Protein AF-A0A936CZ00-F1 (afdb_monomer_lite)

Secondary structure (DSSP, 8-state):
--EEEE---TTS-SEEE-SHHHHHH-S--S-HHHHHHHHHHHHHHHTS-GGGGT-TTSSS--HHHHHHHHHHHHHHHHHH-TTSEEEEE-HHHHHHHTTSTTT--HHHHEEE--HHHHHHS-TT------------------

pLDDT: mean 82.08, std 18.37, range [34.72, 97.31]

Foldseek 3Di:
DWEKEQDQDPPDQRIDGDDPVSVVVVDQPDDPVLSVLSNVLSVLVNPQDPCCLVDPVCPSHVLVVSLLSSVLSLLVSCLRVVPYWYKYFRSVL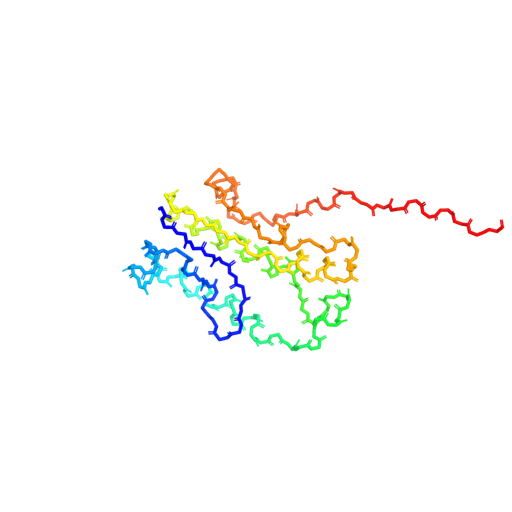QSVQVVPVVRDDSVVRIDTDHPVNSVVDDVPDRPPPPPDDDPDPDDDDD

Sequence (142 aa):
MPTVRIIADYAANGFLLADADARAIGHLPIDDDLLTRLAAWNDRYEACDPQAFEDISGSCFDFVRFAADGLALAQAIKRALPRWTVRFWDDALDWFLARDPRTYDPTRAEYEVTLKDALAARPGAAQRLSIAYYVGSSRHYS

Radius of gyration: 16.82 Å; chains: 1; bounding box: 42×36×51 Å

Structure (mmCIF, N/CA/C/O backbone):
data_AF-A0A936CZ00-F1
#
_entry.id   AF-A0A936CZ00-F1
#
loop_
_atom_site.group_PDB
_atom_site.id
_atom_site.type_symbol
_atom_site.label_atom_id
_atom_site.label_alt_id
_atom_site.label_comp_id
_atom_site.label_asym_id
_atom_site.label_entity_id
_atom_site.label_seq_id
_atom_site.pdbx_PDB_ins_code
_atom_site.Cartn_x
_atom_site.Cartn_y
_atom_site.Cartn_z
_atom_site.occupancy
_atom_site.B_iso_or_equiv
_atom_site.auth_seq_id
_atom_site.auth_comp_id
_atom_site.auth_asym_id
_atom_site.auth_atom_id
_atom_site.pdbx_PDB_model_num
ATOM 1 N N . MET A 1 1 ? -5.192 7.378 16.430 1.00 84.81 1 MET A N 1
ATOM 2 C CA . MET A 1 1 ? -6.057 7.121 15.255 1.00 84.81 1 MET A CA 1
ATOM 3 C C . MET A 1 1 ? -5.340 6.070 14.446 1.00 84.81 1 MET A C 1
ATOM 5 O O . MET A 1 1 ? -4.202 6.358 14.106 1.00 84.81 1 MET A O 1
ATOM 9 N N . PRO A 1 2 ? -5.950 4.904 14.185 1.00 94.88 2 PRO A N 1
ATOM 10 C CA . PRO A 1 2 ? -5.245 3.782 13.582 1.00 94.88 2 PRO A CA 1
ATOM 11 C C . PRO A 1 2 ? -4.765 4.095 12.161 1.00 94.88 2 PRO A C 1
ATOM 13 O O . PRO A 1 2 ? -5.492 4.700 11.365 1.00 94.88 2 PRO A O 1
ATOM 16 N N . THR A 1 3 ? -3.556 3.641 11.855 1.00 96.31 3 THR A N 1
ATOM 17 C CA . THR A 1 3 ? -2.850 3.886 10.599 1.00 96.31 3 THR A CA 1
ATOM 18 C C . THR A 1 3 ? -2.421 2.573 9.968 1.00 96.31 3 THR A C 1
ATOM 20 O O . THR A 1 3 ? -1.746 1.750 10.595 1.00 96.31 3 THR A O 1
ATOM 23 N N . VAL A 1 4 ? -2.753 2.422 8.690 1.00 96.69 4 VAL A N 1
ATOM 24 C CA . VAL A 1 4 ? -2.264 1.348 7.827 1.00 96.69 4 VAL A CA 1
ATOM 25 C C . VAL A 1 4 ? -1.460 1.946 6.675 1.00 96.69 4 VAL A C 1
ATOM 27 O O . VAL A 1 4 ? -1.825 2.981 6.111 1.00 96.69 4 VAL A O 1
ATOM 30 N N . ARG A 1 5 ? -0.351 1.292 6.338 1.00 96.06 5 ARG A N 1
ATOM 31 C CA . ARG A 1 5 ? 0.446 1.561 5.140 1.00 96.06 5 ARG A CA 1
ATOM 32 C C . ARG A 1 5 ? 0.176 0.455 4.136 1.00 96.06 5 ARG A C 1
ATOM 34 O O . ARG A 1 5 ? 0.246 -0.709 4.507 1.00 96.06 5 ARG A O 1
ATOM 41 N N . ILE A 1 6 ? -0.134 0.824 2.906 1.00 96.62 6 ILE A N 1
ATOM 42 C CA . ILE A 1 6 ? -0.288 -0.069 1.764 1.00 96.62 6 ILE A CA 1
ATOM 43 C C . ILE A 1 6 ? 1.011 0.026 0.976 1.00 96.62 6 ILE A C 1
ATOM 45 O O . ILE A 1 6 ? 1.347 1.104 0.484 1.00 96.62 6 ILE A O 1
ATOM 49 N N . ILE A 1 7 ? 1.766 -1.064 0.955 1.00 94.56 7 ILE A N 1
ATOM 50 C CA . ILE A 1 7 ? 3.132 -1.119 0.436 1.00 94.56 7 ILE A CA 1
ATOM 51 C C . ILE A 1 7 ? 3.385 -2.512 -0.120 1.00 94.56 7 ILE A C 1
ATOM 53 O O . ILE A 1 7 ? 2.974 -3.496 0.499 1.00 94.56 7 ILE A O 1
ATOM 57 N N . ALA A 1 8 ? 4.042 -2.573 -1.272 1.00 92.44 8 ALA A N 1
ATOM 58 C CA . ALA A 1 8 ? 4.574 -3.813 -1.795 1.00 92.44 8 ALA A CA 1
ATOM 59 C C . ALA A 1 8 ? 5.927 -4.088 -1.129 1.00 92.44 8 ALA A C 1
ATOM 61 O O . ALA A 1 8 ? 6.805 -3.226 -1.126 1.00 92.44 8 ALA A O 1
ATOM 62 N N . ASP A 1 9 ? 6.084 -5.253 -0.509 1.00 87.38 9 ASP A N 1
ATOM 63 C CA . ASP A 1 9 ? 7.326 -5.627 0.171 1.00 87.38 9 ASP A CA 1
ATOM 64 C C . ASP A 1 9 ? 7.514 -7.147 0.141 1.00 87.38 9 ASP A C 1
ATOM 66 O O . ASP A 1 9 ? 6.557 -7.911 -0.019 1.00 87.38 9 ASP A O 1
ATOM 70 N N . TYR A 1 10 ? 8.757 -7.594 0.284 1.00 84.00 10 TYR A N 1
ATOM 71 C CA . TYR A 1 10 ? 9.082 -9.015 0.296 1.00 84.00 10 TYR A CA 1
ATOM 72 C C . TYR A 1 10 ? 8.609 -9.681 1.591 1.00 84.00 10 TYR A C 1
ATOM 74 O O . TYR A 1 10 ? 8.849 -9.174 2.688 1.00 84.00 10 TYR A O 1
ATOM 82 N N . ALA A 1 11 ? 8.007 -10.865 1.459 1.00 85.62 11 ALA A N 1
ATOM 83 C CA . ALA A 1 11 ? 7.430 -11.639 2.556 1.00 85.62 11 ALA A CA 1
ATOM 84 C C . ALA A 1 11 ? 6.349 -10.861 3.330 1.00 85.62 11 ALA A C 1
ATOM 86 O O . ALA A 1 11 ? 6.231 -10.981 4.555 1.00 85.62 11 ALA A O 1
ATOM 87 N N . ALA A 1 12 ? 5.561 -10.059 2.610 1.00 87.81 12 ALA A N 1
ATOM 88 C CA . ALA A 1 12 ? 4.503 -9.225 3.164 1.00 87.81 12 ALA A CA 1
ATOM 89 C C . ALA A 1 12 ? 3.129 -9.577 2.577 1.00 87.81 12 ALA A C 1
ATOM 91 O O . ALA A 1 12 ? 2.997 -10.276 1.582 1.00 87.81 12 ALA A O 1
ATOM 92 N N . ASN A 1 13 ? 2.071 -9.054 3.198 1.00 87.06 13 ASN A N 1
ATOM 93 C CA . ASN A 1 13 ? 0.693 -9.220 2.717 1.00 87.06 13 ASN A CA 1
ATOM 94 C C . ASN A 1 13 ? 0.182 -7.966 1.979 1.00 87.06 13 ASN A C 1
ATOM 96 O O . ASN A 1 13 ? -1.024 -7.735 1.916 1.00 87.06 13 ASN A O 1
ATOM 100 N N . GLY A 1 14 ? 1.087 -7.096 1.514 1.00 89.62 14 GLY A N 1
ATOM 101 C CA . GLY A 1 14 ? 0.752 -5.820 0.869 1.00 89.62 14 GLY A CA 1
ATOM 102 C C . GLY A 1 14 ? 0.371 -4.674 1.823 1.00 89.62 14 GLY A C 1
ATOM 103 O O . GLY A 1 14 ? -0.077 -3.616 1.373 1.00 89.62 14 GLY A O 1
ATOM 104 N N . PHE A 1 15 ? 0.509 -4.851 3.146 1.00 93.69 15 PHE A N 1
ATOM 105 C CA . PHE A 1 15 ? 0.292 -3.781 4.128 1.00 93.69 15 PHE A CA 1
ATOM 106 C C . PHE A 1 15 ? 1.116 -3.917 5.412 1.00 93.69 15 PHE A C 1
ATOM 108 O O . PHE A 1 15 ? 1.546 -5.004 5.790 1.00 93.69 15 PHE A O 1
ATOM 115 N N . LEU A 1 16 ? 1.233 -2.801 6.142 1.00 93.38 16 LEU A N 1
ATOM 116 C CA . LEU A 1 16 ? 1.826 -2.704 7.476 1.00 93.38 16 LEU A CA 1
ATOM 117 C C . LEU A 1 16 ? 0.937 -1.879 8.421 1.00 93.38 16 LEU A C 1
ATOM 119 O O . LEU A 1 16 ? 0.532 -0.758 8.102 1.00 93.38 16 LEU A O 1
ATOM 123 N N . LEU A 1 17 ? 0.673 -2.399 9.622 1.00 93.69 17 LEU A N 1
ATOM 124 C CA . LEU A 1 17 ? 0.012 -1.656 10.703 1.00 93.69 17 LEU A CA 1
ATOM 125 C C . LEU A 1 17 ? 1.044 -0.756 11.399 1.00 93.69 17 LEU A C 1
ATOM 127 O O . LEU A 1 17 ? 2.017 -1.248 11.970 1.00 93.69 17 LEU A O 1
ATOM 131 N N . ALA A 1 18 ? 0.859 0.563 11.330 1.00 90.38 18 ALA A N 1
ATOM 132 C CA . ALA A 1 18 ? 1.958 1.507 11.555 1.00 90.38 18 ALA A CA 1
ATOM 133 C C . ALA A 1 18 ? 2.015 2.114 12.968 1.00 90.38 18 ALA A C 1
ATOM 135 O O . ALA A 1 18 ? 3.099 2.415 13.467 1.00 90.38 18 ALA A O 1
ATOM 136 N N . ASP A 1 19 ? 0.879 2.284 13.646 1.00 92.31 19 ASP A N 1
ATOM 137 C CA . ASP A 1 19 ? 0.829 2.870 14.993 1.00 92.31 19 ASP A CA 1
ATOM 138 C C . ASP A 1 19 ? 0.413 1.859 16.070 1.00 92.31 19 ASP A C 1
ATOM 140 O O . ASP A 1 19 ? 0.219 0.673 15.799 1.00 92.31 19 ASP A O 1
ATOM 144 N N . ALA A 1 20 ? 0.400 2.30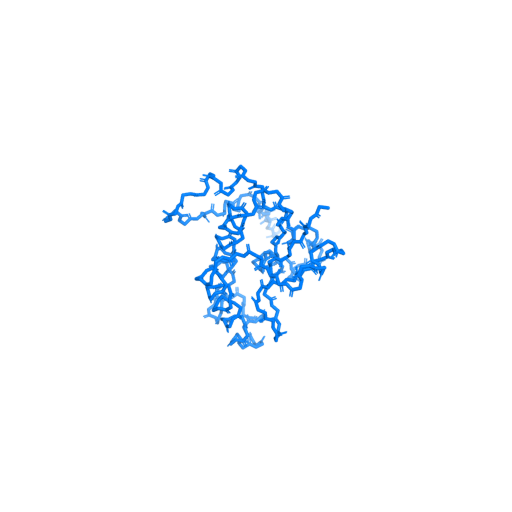4 17.328 1.00 87.81 20 ALA A N 1
ATOM 145 C CA . ALA A 1 20 ? 0.057 1.454 18.464 1.00 87.81 20 ALA A CA 1
ATOM 146 C C . ALA A 1 20 ? -1.417 1.014 18.440 1.00 87.81 20 ALA A C 1
ATOM 148 O O . ALA A 1 20 ? -1.693 -0.140 18.758 1.00 87.81 20 ALA A O 1
ATOM 149 N N . ASP A 1 21 ? -2.336 1.887 18.010 1.00 88.19 21 ASP A N 1
ATOM 150 C CA . ASP A 1 21 ? -3.768 1.579 17.924 1.00 88.19 21 ASP A CA 1
ATOM 151 C C . ASP A 1 21 ? -4.017 0.502 16.858 1.00 88.19 21 ASP A C 1
ATOM 153 O O . ASP A 1 21 ? -4.732 -0.466 17.098 1.00 88.19 21 ASP A O 1
ATOM 157 N N . ALA A 1 22 ? -3.389 0.636 15.687 1.00 91.25 22 ALA A N 1
ATOM 158 C CA . ALA A 1 22 ? -3.472 -0.329 14.600 1.00 91.25 22 ALA A CA 1
ATOM 159 C C . ALA A 1 22 ? -2.856 -1.673 15.007 1.00 91.25 22 ALA A C 1
ATOM 161 O O . ALA A 1 22 ? -3.486 -2.715 14.850 1.00 91.25 22 ALA A O 1
ATOM 162 N N . ARG A 1 23 ? -1.653 -1.663 15.596 1.00 91.50 23 ARG A N 1
ATOM 163 C CA . ARG A 1 23 ? -0.991 -2.888 16.075 1.00 91.50 23 ARG A CA 1
ATOM 164 C C . ARG A 1 23 ? -1.778 -3.595 17.176 1.00 91.50 23 ARG A C 1
ATOM 166 O O . ARG A 1 23 ? -1.768 -4.820 17.209 1.00 91.50 23 ARG A O 1
ATOM 173 N N . ALA A 1 24 ? -2.494 -2.858 18.026 1.00 90.50 24 ALA A N 1
ATOM 174 C CA . ALA A 1 24 ? -3.355 -3.442 19.054 1.00 90.50 24 ALA A CA 1
ATOM 175 C C . ALA A 1 24 ? -4.525 -4.263 18.475 1.00 90.50 24 ALA A C 1
ATOM 177 O O . ALA A 1 24 ? -5.006 -5.175 19.140 1.00 90.50 24 ALA A O 1
ATOM 178 N N . ILE A 1 25 ? -4.962 -3.983 17.242 1.00 88.81 25 ILE A N 1
ATOM 179 C CA . ILE A 1 25 ? -6.015 -4.752 16.552 1.00 88.81 25 ILE A CA 1
ATOM 180 C C . ILE A 1 25 ? -5.471 -6.095 16.037 1.00 88.81 25 ILE A C 1
ATOM 182 O O . ILE A 1 25 ? -6.220 -7.060 15.876 1.00 88.81 25 ILE A O 1
ATOM 186 N N . GLY A 1 26 ? -4.161 -6.178 15.786 1.00 86.81 26 GLY A N 1
ATOM 187 C CA . GLY A 1 26 ? -3.462 -7.396 15.364 1.00 86.81 26 GLY A CA 1
ATOM 188 C C . GLY A 1 26 ? -3.715 -7.832 13.915 1.00 86.81 26 GLY A C 1
ATOM 189 O O . GLY A 1 26 ? -2.951 -8.636 13.392 1.00 86.81 26 GLY A O 1
ATOM 190 N N . HIS A 1 27 ? -4.738 -7.294 13.250 1.00 90.62 27 HIS A N 1
ATOM 191 C CA . HIS A 1 27 ? -5.057 -7.532 11.841 1.00 90.62 27 HIS A CA 1
ATOM 192 C C . HIS A 1 27 ? -5.710 -6.290 11.217 1.00 90.62 27 HIS A C 1
ATOM 194 O O . HIS A 1 27 ? -6.131 -5.374 11.924 1.00 90.62 27 HIS A O 1
ATOM 200 N N . LEU A 1 28 ? -5.783 -6.243 9.886 1.00 92.81 28 LEU A N 1
ATOM 201 C CA . LEU A 1 28 ? -6.464 -5.170 9.164 1.00 92.81 28 LEU A CA 1
ATOM 202 C C . LEU A 1 28 ? -7.969 -5.492 9.072 1.00 92.81 28 LEU A C 1
ATOM 204 O O . LEU A 1 28 ? -8.313 -6.500 8.459 1.00 92.81 28 LEU A O 1
ATOM 208 N N . PRO A 1 29 ? -8.871 -4.680 9.659 1.00 94.81 29 PRO A N 1
ATOM 209 C CA . PRO A 1 29 ? -10.294 -5.014 9.749 1.00 94.81 29 PRO A CA 1
ATOM 210 C C . PRO A 1 29 ? -11.054 -4.628 8.470 1.00 94.81 29 PRO A C 1
ATOM 212 O O . PRO A 1 29 ? -11.909 -3.744 8.477 1.00 94.81 29 PRO A O 1
ATOM 215 N N . ILE A 1 30 ? -10.714 -5.276 7.362 1.00 94.88 30 ILE A N 1
ATOM 216 C CA . ILE A 1 30 ? -11.402 -5.181 6.067 1.00 94.88 30 ILE A CA 1
ATOM 217 C C . ILE A 1 30 ? -11.938 -6.562 5.670 1.00 94.88 30 ILE A C 1
ATOM 219 O O . ILE A 1 30 ? -11.654 -7.555 6.334 1.00 94.88 30 ILE A O 1
ATOM 223 N N . ASP A 1 31 ? -12.741 -6.623 4.615 1.00 95.12 31 ASP A N 1
ATOM 224 C CA . ASP A 1 31 ? -13.291 -7.871 4.095 1.00 95.12 31 ASP A CA 1
ATOM 225 C C . ASP A 1 31 ? -12.222 -8.789 3.475 1.00 95.12 31 ASP A C 1
ATOM 227 O O . ASP A 1 31 ? -11.214 -8.331 2.930 1.00 95.12 31 ASP A O 1
ATOM 231 N N . ASP A 1 32 ? -12.477 -10.100 3.527 1.00 95.00 32 ASP A N 1
ATOM 232 C CA . ASP A 1 32 ? -11.544 -11.135 3.060 1.00 95.00 32 ASP A CA 1
ATOM 233 C C . ASP A 1 32 ? -11.242 -11.043 1.555 1.00 95.00 32 ASP A C 1
ATOM 235 O O . ASP A 1 32 ? -10.135 -11.376 1.128 1.00 95.00 32 ASP A O 1
ATOM 239 N N . ASP A 1 33 ? -12.192 -10.568 0.739 1.00 96.62 33 ASP A N 1
ATOM 240 C CA . ASP A 1 33 ? -11.961 -10.330 -0.694 1.00 96.62 33 ASP A CA 1
ATOM 241 C C . ASP A 1 33 ? -10.898 -9.246 -0.893 1.00 96.62 33 ASP A C 1
ATOM 243 O O . ASP A 1 33 ? -9.944 -9.426 -1.656 1.00 96.62 33 ASP A O 1
ATOM 247 N N . LEU A 1 34 ? -11.006 -8.139 -0.157 1.00 96.19 34 LEU A N 1
ATOM 248 C CA . LEU A 1 34 ? -10.035 -7.058 -0.235 1.00 96.19 34 LEU A CA 1
ATOM 249 C C . LEU A 1 34 ? -8.659 -7.470 0.306 1.00 96.19 34 LEU A C 1
ATOM 251 O O . LEU A 1 34 ? -7.654 -7.099 -0.300 1.00 96.19 34 LEU A O 1
ATOM 255 N N . LEU A 1 35 ? -8.599 -8.282 1.370 1.00 96.00 35 LEU A N 1
ATOM 256 C CA . LEU A 1 35 ? -7.347 -8.902 1.834 1.00 96.00 35 LEU A CA 1
ATOM 257 C C . LEU A 1 35 ? -6.730 -9.801 0.760 1.00 96.00 35 LEU A C 1
ATOM 259 O O . LEU A 1 35 ? -5.540 -9.692 0.479 1.00 96.00 35 LEU A O 1
ATOM 263 N N . THR A 1 36 ? -7.538 -10.647 0.124 1.00 96.25 36 THR A N 1
ATOM 264 C CA . THR A 1 36 ? -7.083 -11.566 -0.930 1.00 96.25 36 THR A CA 1
ATOM 265 C C . THR A 1 36 ? -6.520 -10.799 -2.122 1.00 96.25 36 THR A C 1
ATOM 267 O O . THR A 1 36 ? -5.462 -11.137 -2.646 1.00 96.25 36 THR A O 1
ATOM 270 N N . ARG A 1 37 ? -7.196 -9.728 -2.544 1.00 97.19 37 ARG A N 1
ATOM 271 C CA . ARG A 1 37 ? -6.737 -8.873 -3.646 1.00 97.19 37 ARG A CA 1
ATOM 272 C C . ARG A 1 37 ? -5.458 -8.118 -3.305 1.00 97.19 37 ARG A C 1
ATOM 274 O O . ARG A 1 37 ? -4.642 -7.899 -4.195 1.00 97.19 37 ARG A O 1
ATOM 281 N N . LEU A 1 38 ? -5.292 -7.725 -2.046 1.00 95.88 38 LEU A N 1
ATOM 282 C CA . LEU A 1 38 ? -4.085 -7.065 -1.566 1.00 95.88 38 LEU A CA 1
ATOM 283 C C . LEU A 1 38 ? -2.889 -8.023 -1.522 1.00 95.88 38 LEU A C 1
ATOM 285 O O . LEU A 1 38 ? -1.817 -7.666 -2.004 1.00 95.88 38 LEU A O 1
ATOM 289 N N . ALA A 1 39 ? -3.101 -9.249 -1.042 1.00 95.44 39 ALA A N 1
ATOM 290 C CA . ALA A 1 39 ? -2.096 -10.305 -1.087 1.00 95.44 39 ALA A CA 1
ATOM 291 C C . ALA A 1 39 ? -1.702 -10.626 -2.536 1.00 95.44 39 ALA A C 1
ATOM 293 O O . ALA A 1 39 ? -0.532 -10.546 -2.877 1.00 95.44 39 ALA A O 1
ATOM 294 N N . ALA A 1 40 ? -2.677 -10.837 -3.426 1.00 96.25 40 ALA A N 1
ATOM 295 C CA . ALA A 1 40 ? -2.413 -11.106 -4.842 1.00 96.25 40 ALA A CA 1
ATOM 296 C C . ALA A 1 40 ? -1.694 -9.947 -5.559 1.00 96.25 40 ALA A C 1
ATOM 298 O O . ALA A 1 40 ? -0.944 -10.164 -6.513 1.00 96.25 40 ALA A O 1
ATOM 299 N N . TRP A 1 41 ? -1.931 -8.703 -5.134 1.00 96.88 41 TRP A N 1
ATOM 300 C CA . TRP A 1 41 ? -1.156 -7.558 -5.601 1.00 96.88 41 TRP A CA 1
ATOM 301 C C . TRP A 1 41 ? 0.294 -7.639 -5.107 1.00 96.88 41 TRP A C 1
ATOM 303 O O . TRP A 1 41 ? 1.192 -7.525 -5.934 1.00 96.88 41 TRP A O 1
ATOM 313 N N . ASN A 1 42 ? 0.541 -7.930 -3.826 1.00 95.81 42 ASN A N 1
ATOM 314 C CA . ASN A 1 42 ? 1.902 -8.119 -3.308 1.00 95.81 42 ASN A CA 1
ATOM 315 C C . ASN A 1 42 ? 2.627 -9.307 -3.963 1.00 95.81 42 ASN A C 1
ATOM 317 O O . ASN A 1 42 ? 3.784 -9.175 -4.342 1.00 95.81 42 ASN A O 1
ATOM 321 N N . ASP A 1 43 ? 1.940 -10.424 -4.203 1.00 94.94 43 ASP A N 1
ATOM 322 C CA . ASP A 1 43 ? 2.510 -11.613 -4.852 1.00 94.94 43 ASP A CA 1
ATOM 323 C C . ASP A 1 43 ? 3.065 -11.297 -6.249 1.00 94.94 43 ASP A C 1
ATOM 325 O O . ASP A 1 43 ? 4.069 -11.866 -6.676 1.00 94.94 43 ASP A O 1
ATOM 329 N N . ARG A 1 44 ? 2.447 -10.352 -6.976 1.00 93.31 44 ARG A N 1
ATOM 330 C CA . ARG A 1 44 ? 2.988 -9.874 -8.259 1.00 93.31 44 ARG A CA 1
ATOM 331 C C . ARG A 1 44 ? 4.324 -9.159 -8.082 1.00 93.31 44 ARG A C 1
ATOM 333 O O . ARG A 1 44 ? 5.176 -9.294 -8.953 1.00 93.31 44 ARG A O 1
ATOM 340 N N . TYR A 1 45 ? 4.486 -8.394 -7.005 1.00 89.88 45 TYR A N 1
ATOM 341 C CA . TYR A 1 45 ? 5.754 -7.750 -6.671 1.00 89.88 45 TYR A CA 1
ATOM 342 C C . TYR A 1 45 ? 6.801 -8.778 -6.239 1.00 89.88 45 TYR A C 1
ATOM 344 O O . TYR A 1 45 ? 7.926 -8.723 -6.715 1.00 89.88 45 TYR A O 1
ATOM 352 N N . GLU A 1 46 ? 6.433 -9.766 -5.421 1.00 90.38 46 GLU A N 1
ATOM 353 C CA . GLU A 1 46 ? 7.361 -10.829 -5.007 1.00 90.38 46 GLU A CA 1
ATOM 354 C C . GLU A 1 46 ? 7.834 -11.701 -6.175 1.00 90.38 46 GLU A C 1
ATOM 356 O O . GLU A 1 46 ? 8.976 -12.155 -6.194 1.00 90.38 46 GLU A O 1
ATOM 361 N N . ALA A 1 47 ? 6.973 -11.916 -7.171 1.00 89.31 47 ALA A N 1
ATOM 362 C CA . ALA A 1 47 ? 7.320 -12.627 -8.398 1.00 89.31 47 ALA A CA 1
ATOM 363 C C . ALA A 1 47 ? 8.148 -11.783 -9.387 1.00 89.31 47 ALA A C 1
ATOM 365 O O . ALA A 1 47 ? 8.560 -12.300 -10.429 1.00 89.31 47 ALA A O 1
ATOM 366 N N . CYS A 1 48 ? 8.366 -10.495 -9.104 1.00 84.75 48 CYS A N 1
ATOM 367 C CA . CYS A 1 48 ? 9.164 -9.611 -9.940 1.00 84.75 48 CYS A CA 1
ATOM 368 C C . CYS A 1 48 ? 10.642 -10.015 -9.866 1.00 84.75 48 CYS A C 1
ATOM 370 O O . CYS A 1 48 ? 11.237 -10.053 -8.789 1.00 84.75 48 CYS A O 1
ATOM 372 N N . ASP A 1 49 ? 11.248 -10.311 -11.019 1.00 82.81 49 ASP A N 1
ATOM 373 C CA . ASP A 1 49 ? 12.686 -10.570 -11.091 1.00 82.81 49 ASP A CA 1
ATOM 374 C C . ASP A 1 49 ? 13.450 -9.313 -10.633 1.00 82.81 49 ASP A C 1
ATOM 376 O O . ASP A 1 49 ? 13.159 -8.223 -11.133 1.00 82.81 49 ASP A O 1
ATOM 380 N N . PRO A 1 50 ? 14.452 -9.421 -9.741 1.00 79.00 50 PRO A N 1
ATOM 381 C CA . PRO A 1 50 ? 15.308 -8.293 -9.379 1.00 79.00 50 PRO A CA 1
ATOM 382 C C . PRO A 1 50 ? 15.886 -7.526 -10.584 1.00 79.00 50 PRO A C 1
ATOM 384 O O . PRO A 1 50 ? 16.050 -6.309 -10.514 1.00 79.00 50 PRO A O 1
ATOM 387 N N . GLN A 1 51 ? 16.134 -8.190 -11.718 1.00 78.31 51 GLN A N 1
ATOM 388 C CA . GLN A 1 51 ? 16.594 -7.552 -12.958 1.00 78.31 51 GLN A CA 1
ATOM 389 C C . GLN A 1 51 ? 15.550 -6.615 -13.581 1.00 78.31 51 GLN A C 1
ATOM 391 O O . GLN A 1 51 ? 15.907 -5.697 -14.317 1.00 78.31 51 GLN A O 1
ATOM 396 N N . ALA A 1 52 ? 14.260 -6.783 -13.281 1.00 78.94 52 ALA A N 1
ATOM 397 C CA . ALA A 1 52 ? 13.215 -5.886 -13.765 1.00 78.94 52 ALA A CA 1
ATOM 398 C C . ALA A 1 52 ? 13.353 -4.461 -13.202 1.00 78.94 52 ALA A C 1
ATOM 400 O O . ALA A 1 52 ? 12.919 -3.503 -13.842 1.00 78.94 52 ALA A O 1
ATOM 401 N N . PHE A 1 53 ? 14.010 -4.292 -12.050 1.00 71.44 53 PHE A N 1
ATOM 402 C CA . PHE A 1 53 ? 14.316 -2.968 -11.505 1.00 71.44 53 PHE A CA 1
ATOM 403 C C . PHE A 1 53 ? 15.341 -2.211 -12.368 1.00 71.44 53 PHE A C 1
ATOM 405 O O . PHE A 1 53 ? 15.311 -0.978 -12.426 1.00 71.44 53 PHE A O 1
ATOM 412 N N . GLU A 1 54 ? 16.184 -2.936 -13.107 1.00 74.62 54 GLU A N 1
ATOM 413 C CA . GLU A 1 54 ? 17.171 -2.382 -14.040 1.00 74.62 54 GLU A CA 1
ATOM 414 C C . GLU A 1 54 ? 16.578 -2.098 -15.436 1.00 74.62 54 GLU A C 1
ATOM 416 O O . GLU A 1 54 ? 17.160 -1.336 -16.212 1.00 74.62 54 GLU A O 1
ATOM 421 N N . ASP A 1 55 ? 15.394 -2.638 -15.758 1.00 76.50 55 ASP A N 1
ATOM 422 C CA . ASP A 1 55 ? 14.741 -2.423 -17.051 1.00 76.50 55 ASP A CA 1
ATOM 423 C C . ASP A 1 55 ? 14.093 -1.032 -17.154 1.00 76.50 55 ASP A C 1
ATOM 425 O O . ASP A 1 55 ? 13.010 -0.746 -16.638 1.00 76.50 55 ASP A O 1
ATOM 429 N N . ILE A 1 56 ? 14.750 -0.148 -17.900 1.00 67.75 56 ILE A N 1
ATOM 430 C CA . ILE A 1 56 ? 14.292 1.224 -18.151 1.00 67.75 56 ILE A CA 1
ATOM 431 C C . ILE A 1 56 ? 13.044 1.311 -19.032 1.00 67.75 56 ILE A C 1
ATOM 433 O O . ILE A 1 56 ? 12.367 2.339 -19.025 1.00 67.75 56 ILE A O 1
ATOM 437 N N . SER A 1 57 ? 12.738 0.266 -19.800 1.00 71.62 57 SER A N 1
ATOM 438 C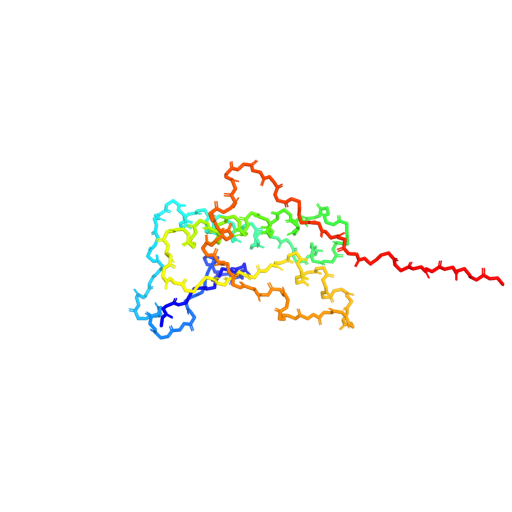 CA . SER A 1 57 ? 11.595 0.254 -20.712 1.00 71.62 57 SER A CA 1
ATOM 439 C C . SER A 1 57 ? 10.285 -0.136 -20.025 1.00 71.62 57 SER A C 1
ATOM 441 O O . SER A 1 57 ? 9.217 0.136 -20.572 1.00 71.62 57 SER A O 1
ATOM 443 N N . GLY A 1 58 ? 10.357 -0.739 -18.830 1.00 68.94 58 GLY A N 1
ATOM 444 C CA . GLY A 1 58 ? 9.195 -1.302 -18.133 1.00 68.94 58 GLY A CA 1
ATOM 445 C C . GLY A 1 58 ? 8.627 -2.551 -18.816 1.00 68.94 58 GLY A C 1
ATOM 446 O O . GLY A 1 58 ? 7.467 -2.896 -18.606 1.00 68.94 58 GLY A O 1
ATOM 447 N N . SER A 1 59 ? 9.418 -3.213 -19.663 1.00 75.94 59 SER A N 1
ATOM 448 C CA . SER A 1 59 ? 9.038 -4.434 -20.374 1.00 75.94 59 SER A CA 1
ATOM 449 C C . SER A 1 59 ? 9.028 -5.670 -19.473 1.00 75.94 59 SER A C 1
ATOM 451 O O . SER A 1 59 ? 8.185 -6.546 -19.657 1.00 75.94 59 SER A O 1
ATOM 453 N N . CYS A 1 60 ? 9.919 -5.722 -18.480 1.00 81.12 60 CYS A N 1
ATOM 454 C CA . CYS A 1 60 ? 10.002 -6.806 -17.503 1.00 81.12 60 CYS A CA 1
ATOM 455 C C . CYS A 1 60 ? 8.936 -6.671 -16.411 1.00 81.12 60 CYS A C 1
ATOM 457 O O . CYS A 1 60 ? 8.374 -7.672 -15.970 1.00 81.12 60 CYS A O 1
ATOM 459 N N . PHE A 1 61 ? 8.638 -5.439 -15.990 1.00 86.19 61 PHE A N 1
ATOM 460 C CA . PHE A 1 61 ? 7.602 -5.156 -15.003 1.00 86.19 61 PHE A CA 1
ATOM 461 C C . PHE A 1 61 ? 7.030 -3.747 -15.191 1.00 86.19 61 PHE A C 1
ATOM 463 O O . PHE A 1 61 ? 7.756 -2.751 -15.184 1.00 86.19 61 PHE A O 1
ATOM 470 N N . ASP A 1 62 ? 5.709 -3.658 -15.340 1.00 88.88 62 ASP A N 1
ATOM 471 C CA . ASP A 1 62 ? 5.003 -2.384 -15.491 1.00 88.88 62 ASP A CA 1
ATOM 472 C C . ASP A 1 62 ? 4.706 -1.782 -14.108 1.00 88.88 62 ASP A C 1
ATOM 474 O O . ASP A 1 62 ? 3.613 -1.945 -13.556 1.00 88.88 62 ASP A O 1
ATOM 478 N N . PHE A 1 63 ? 5.697 -1.084 -13.542 1.00 87.81 63 PHE A N 1
ATOM 479 C CA . PHE A 1 63 ? 5.579 -0.404 -12.246 1.00 87.81 63 PHE A CA 1
ATOM 480 C C . PHE A 1 63 ? 4.467 0.655 -12.230 1.00 87.81 63 PHE A C 1
ATOM 482 O O . PHE A 1 63 ? 3.834 0.866 -11.199 1.00 87.81 63 PHE A O 1
ATOM 489 N N . VAL A 1 64 ? 4.163 1.279 -13.375 1.00 89.06 64 VAL A N 1
ATOM 490 C CA . VAL A 1 64 ? 3.093 2.285 -13.484 1.00 89.06 64 VAL A CA 1
ATOM 491 C C . VAL A 1 64 ? 1.724 1.631 -13.336 1.00 89.06 64 VAL A C 1
ATOM 493 O O . VAL A 1 64 ? 0.887 2.103 -12.564 1.00 89.06 64 VAL A O 1
ATOM 496 N N . ARG A 1 65 ? 1.478 0.525 -14.047 1.00 91.25 65 ARG A N 1
ATOM 497 C CA . ARG A 1 65 ? 0.248 -0.260 -13.883 1.00 91.25 65 ARG A CA 1
ATOM 498 C C . ARG A 1 65 ? 0.156 -0.842 -12.481 1.00 91.25 65 ARG A C 1
ATOM 500 O O . ARG A 1 65 ? -0.912 -0.786 -11.883 1.00 91.25 65 ARG A O 1
ATOM 507 N N . PHE A 1 66 ? 1.257 -1.383 -11.970 1.00 93.06 66 PHE A N 1
ATOM 508 C CA . PHE A 1 66 ? 1.320 -1.973 -10.639 1.00 93.06 66 PHE A CA 1
ATOM 509 C C . PHE A 1 66 ? 0.938 -0.972 -9.541 1.00 93.06 66 PHE A C 1
ATOM 511 O O . PHE A 1 66 ? 0.077 -1.277 -8.713 1.00 93.06 66 PHE A O 1
ATOM 518 N N . ALA A 1 67 ? 1.503 0.237 -9.575 1.00 93.56 67 ALA A N 1
ATOM 519 C CA . ALA A 1 67 ? 1.168 1.295 -8.629 1.00 93.56 67 ALA A CA 1
ATOM 520 C C . ALA A 1 67 ? -0.283 1.773 -8.787 1.00 93.56 67 ALA A C 1
ATOM 522 O O . ALA A 1 67 ? -0.965 2.016 -7.794 1.00 93.56 67 ALA A O 1
ATOM 523 N N . ALA A 1 68 ? -0.805 1.848 -10.017 1.00 94.19 68 ALA A N 1
ATOM 524 C CA . ALA A 1 68 ? -2.210 2.187 -10.247 1.00 94.19 68 ALA A CA 1
ATOM 525 C C . ALA A 1 68 ? -3.174 1.142 -9.649 1.00 94.19 68 ALA A C 1
ATOM 527 O O . ALA A 1 68 ? -4.190 1.510 -9.053 1.00 94.19 68 ALA A O 1
ATOM 528 N N . ASP A 1 69 ? -2.848 -0.148 -9.774 1.00 95.62 69 ASP A N 1
ATOM 529 C CA . ASP A 1 69 ? -3.612 -1.238 -9.160 1.00 95.62 69 ASP A CA 1
ATOM 530 C C . ASP A 1 69 ? -3.554 -1.147 -7.619 1.00 95.62 69 ASP A C 1
ATOM 532 O O . ASP A 1 69 ? -4.589 -1.243 -6.951 1.00 95.62 69 ASP A O 1
ATOM 536 N N . GLY A 1 70 ? -2.371 -0.878 -7.056 1.00 96.31 70 GLY A N 1
ATOM 537 C CA . GLY A 1 70 ? -2.164 -0.675 -5.617 1.00 96.31 70 GLY A CA 1
ATOM 538 C C . GLY A 1 70 ? -2.929 0.529 -5.063 1.00 96.31 70 GLY A C 1
ATOM 539 O O . GLY A 1 70 ? -3.606 0.430 -4.036 1.00 96.31 70 GLY A O 1
ATOM 540 N N . LEU A 1 71 ? -2.930 1.651 -5.786 1.00 96.50 71 LEU A N 1
ATOM 541 C CA . LEU A 1 71 ? -3.687 2.845 -5.417 1.00 96.50 71 LEU A CA 1
ATOM 542 C C . LEU A 1 71 ? -5.196 2.567 -5.392 1.00 96.50 71 LEU A C 1
ATOM 544 O O . LEU A 1 71 ? -5.893 3.011 -4.476 1.00 96.50 71 LEU A O 1
ATOM 548 N N . ALA A 1 72 ? -5.713 1.800 -6.356 1.00 96.06 72 ALA A N 1
ATOM 549 C CA . ALA A 1 72 ? -7.121 1.408 -6.376 1.00 96.06 72 ALA A CA 1
ATOM 550 C C . ALA A 1 72 ? -7.500 0.553 -5.150 1.00 96.06 72 ALA A C 1
ATOM 552 O O . ALA A 1 72 ? -8.604 0.699 -4.608 1.00 96.06 72 ALA A O 1
ATOM 553 N N . LEU A 1 73 ? -6.588 -0.301 -4.673 1.00 96.69 73 LEU A N 1
ATOM 554 C CA . LEU A 1 73 ? -6.757 -1.054 -3.427 1.00 96.69 73 LEU A CA 1
ATOM 555 C C . LEU A 1 73 ? -6.715 -0.131 -2.206 1.00 96.69 73 LEU A C 1
ATOM 557 O O . LEU A 1 73 ? -7.622 -0.189 -1.378 1.00 96.69 73 LEU A O 1
ATOM 561 N N . ALA A 1 74 ? -5.750 0.787 -2.123 1.00 97.25 74 ALA A N 1
ATOM 562 C CA . ALA A 1 74 ? -5.664 1.754 -1.029 1.00 97.25 74 ALA A CA 1
ATOM 563 C C . ALA A 1 74 ? -6.926 2.634 -0.930 1.00 97.25 74 ALA A C 1
ATOM 565 O O . ALA A 1 74 ? -7.446 2.878 0.161 1.00 97.25 74 ALA A O 1
ATOM 566 N N . GLN A 1 75 ? -7.492 3.046 -2.067 1.00 97.19 75 GLN A N 1
ATOM 567 C CA . GLN A 1 75 ? -8.776 3.751 -2.133 1.00 97.19 75 GLN A CA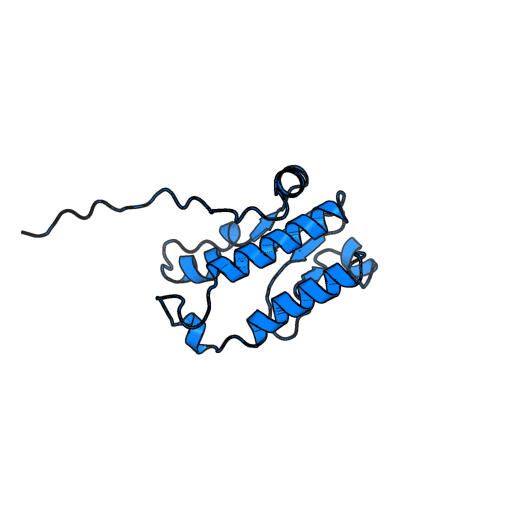 1
ATOM 568 C C . GLN A 1 75 ? -9.945 2.875 -1.657 1.00 97.19 75 GLN A C 1
ATOM 570 O O . GLN A 1 75 ? -10.818 3.351 -0.929 1.00 97.19 75 GLN A O 1
ATOM 575 N N . ALA A 1 76 ? -9.988 1.594 -2.034 1.00 96.62 76 ALA A N 1
ATOM 576 C CA . ALA A 1 76 ? -11.002 0.666 -1.532 1.00 96.62 76 ALA A CA 1
ATOM 577 C C . ALA A 1 76 ? -10.909 0.486 -0.008 1.00 96.62 76 ALA A C 1
ATOM 579 O O . ALA A 1 76 ? -11.928 0.587 0.677 1.00 96.62 76 ALA A O 1
ATOM 580 N N . ILE A 1 77 ? -9.696 0.344 0.529 1.00 96.12 77 ILE A N 1
ATOM 581 C CA . ILE A 1 77 ? -9.437 0.251 1.971 1.00 96.12 77 ILE A CA 1
ATOM 582 C C . ILE A 1 77 ? -9.860 1.540 2.672 1.00 96.12 77 ILE A C 1
ATOM 584 O O . ILE A 1 77 ? -10.545 1.486 3.690 1.00 96.12 77 ILE A O 1
ATOM 588 N N . LYS A 1 78 ? -9.550 2.715 2.109 1.00 97.19 78 LYS A N 1
ATOM 589 C CA . LYS A 1 78 ? -9.994 3.996 2.674 1.00 97.19 78 LYS A CA 1
ATOM 590 C C . LYS A 1 78 ? -11.519 4.129 2.704 1.00 97.19 78 LYS A C 1
ATOM 592 O O . LYS A 1 78 ? -12.051 4.714 3.647 1.00 97.19 78 LYS A O 1
ATOM 597 N N . ARG A 1 79 ? -12.238 3.582 1.714 1.00 96.62 79 ARG A N 1
ATOM 598 C CA . ARG A 1 79 ? -13.713 3.521 1.730 1.00 96.62 79 ARG A CA 1
ATOM 599 C C . ARG A 1 79 ? -14.240 2.580 2.814 1.00 96.62 79 ARG A C 1
ATOM 601 O O . ARG A 1 79 ? -15.221 2.932 3.464 1.00 96.62 79 ARG A O 1
ATOM 608 N N . ALA A 1 80 ? -13.599 1.430 3.021 1.00 96.12 80 ALA A N 1
ATOM 609 C CA . ALA A 1 80 ? -13.960 0.482 4.079 1.00 96.12 80 ALA A CA 1
ATOM 610 C C . ALA A 1 80 ? -13.646 1.025 5.487 1.00 96.12 80 ALA A C 1
ATOM 612 O O . ALA A 1 80 ? -14.409 0.814 6.427 1.00 96.12 80 ALA A O 1
ATOM 613 N N . LEU A 1 81 ? -12.556 1.787 5.621 1.00 96.00 81 LEU A N 1
ATOM 614 C CA . LEU A 1 81 ? -12.039 2.329 6.877 1.00 96.00 81 LEU A CA 1
ATOM 615 C C . LEU A 1 81 ? -11.946 3.867 6.837 1.00 96.00 81 LEU A C 1
ATOM 617 O O . LEU A 1 81 ? -10.856 4.438 6.924 1.00 96.00 81 LEU A O 1
ATOM 621 N N . PRO A 1 82 ? -13.078 4.593 6.767 1.00 95.75 82 PRO A N 1
ATOM 622 C CA . PRO A 1 82 ? -13.076 6.042 6.535 1.00 95.75 82 PRO A CA 1
ATOM 623 C C . PRO A 1 82 ? -12.403 6.848 7.654 1.00 95.75 82 PRO A C 1
ATOM 625 O O . PRO A 1 82 ? -11.922 7.956 7.413 1.00 95.75 82 PRO A O 1
ATOM 628 N N . ARG A 1 83 ? -12.359 6.297 8.875 1.00 95.62 83 ARG A N 1
ATOM 629 C CA . ARG A 1 83 ? -11.737 6.916 10.059 1.00 95.62 83 ARG A CA 1
ATOM 630 C C . ARG A 1 83 ? -10.267 6.544 10.258 1.00 95.62 83 ARG A C 1
ATOM 632 O O . ARG A 1 83 ? -9.661 7.035 11.201 1.00 95.62 83 ARG A O 1
ATOM 639 N N . TRP A 1 84 ? -9.715 5.662 9.431 1.00 96.81 84 TRP A N 1
ATOM 640 C CA . TRP A 1 84 ? -8.307 5.280 9.510 1.00 96.81 84 TRP A CA 1
ATOM 641 C C . TRP A 1 84 ? -7.460 6.199 8.645 1.00 96.81 84 TRP A C 1
ATOM 643 O O . TRP A 1 84 ? -7.919 6.674 7.602 1.00 96.81 84 TRP A O 1
ATOM 653 N N . THR A 1 85 ? -6.209 6.403 9.040 1.00 97.31 85 THR A N 1
ATOM 654 C CA . THR A 1 85 ? -5.195 6.943 8.133 1.00 97.31 85 THR A CA 1
ATOM 655 C C . THR A 1 85 ? -4.738 5.813 7.215 1.00 97.31 85 THR A C 1
ATOM 657 O O . THR A 1 85 ? -4.266 4.780 7.689 1.00 97.31 85 THR A O 1
ATOM 660 N N . VAL A 1 86 ? -4.877 6.000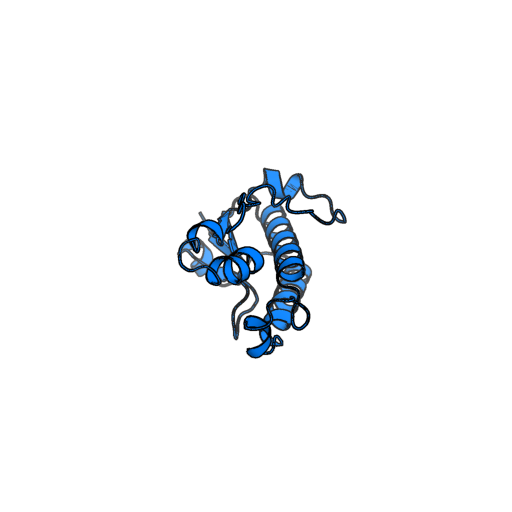 5.903 1.00 97.06 86 VAL A N 1
ATOM 661 C CA . VAL A 1 86 ? -4.402 5.044 4.893 1.00 97.06 86 VAL A CA 1
ATOM 662 C C . VAL A 1 86 ? -3.297 5.726 4.107 1.00 97.06 86 VAL A C 1
ATOM 664 O O . VAL A 1 86 ? -3.559 6.710 3.418 1.00 97.06 86 VAL A O 1
ATOM 667 N N . ARG A 1 87 ? -2.067 5.230 4.228 1.00 96.56 87 ARG A N 1
ATOM 668 C CA . ARG A 1 87 ? -0.918 5.714 3.453 1.00 96.56 87 ARG A CA 1
ATOM 669 C C . ARG A 1 87 ? -0.601 4.717 2.353 1.00 96.56 87 ARG A C 1
ATOM 671 O O . ARG A 1 87 ? -0.636 3.520 2.614 1.00 96.56 87 ARG A O 1
ATOM 678 N N . PHE A 1 88 ? -0.311 5.195 1.156 1.00 96.62 88 PHE A N 1
ATOM 679 C CA . PHE A 1 88 ? 0.067 4.371 0.016 1.00 96.62 88 PHE A CA 1
ATOM 680 C C . PHE A 1 88 ? 1.500 4.695 -0.396 1.00 96.62 88 PHE A C 1
ATOM 682 O O . PHE A 1 88 ? 1.858 5.873 -0.458 1.00 96.62 88 PHE A O 1
ATOM 689 N N . TRP A 1 89 ? 2.292 3.652 -0.636 1.00 94.75 89 TRP A N 1
ATOM 690 C CA . TRP A 1 89 ? 3.606 3.742 -1.260 1.00 94.75 89 TRP A CA 1
ATOM 691 C C . TRP A 1 89 ? 3.463 3.519 -2.766 1.00 94.75 89 TRP A C 1
ATOM 693 O O . TRP A 1 89 ? 3.002 2.470 -3.204 1.00 94.75 89 TRP A O 1
ATOM 703 N N . ASP A 1 90 ? 3.822 4.525 -3.551 1.00 92.81 90 ASP A N 1
ATOM 704 C CA . ASP A 1 90 ? 3.704 4.535 -5.001 1.00 92.81 90 ASP A CA 1
ATOM 705 C C . ASP A 1 90 ? 5.016 4.071 -5.635 1.00 92.81 90 ASP A C 1
ATOM 707 O O . ASP A 1 90 ? 5.936 4.861 -5.875 1.00 92.81 90 ASP A O 1
ATOM 711 N N . ASP A 1 91 ? 5.088 2.769 -5.914 1.00 87.56 91 ASP A N 1
ATOM 712 C CA . ASP A 1 91 ? 6.260 2.134 -6.519 1.00 87.56 91 ASP A CA 1
ATOM 713 C C . ASP A 1 91 ? 6.629 2.731 -7.878 1.00 87.56 91 ASP A C 1
ATOM 715 O O . ASP A 1 91 ? 7.792 2.689 -8.266 1.00 87.56 91 ASP A O 1
ATOM 719 N N . ALA A 1 92 ? 5.681 3.335 -8.605 1.00 88.06 92 ALA A N 1
ATOM 720 C CA . ALA A 1 92 ? 6.001 3.997 -9.864 1.00 88.06 92 ALA A CA 1
ATOM 721 C C . ALA A 1 92 ? 6.828 5.261 -9.626 1.00 88.06 92 ALA A C 1
ATOM 723 O O . ALA A 1 92 ? 7.756 5.530 -10.388 1.00 88.06 92 ALA A O 1
ATOM 724 N N . LEU A 1 93 ? 6.515 6.032 -8.580 1.00 84.81 93 LEU A N 1
ATOM 725 C CA . LEU A 1 93 ? 7.307 7.199 -8.198 1.00 84.81 93 LEU A CA 1
ATOM 726 C C . LEU A 1 93 ? 8.642 6.791 -7.590 1.00 84.81 93 LEU A C 1
ATOM 728 O O . LEU A 1 93 ? 9.651 7.384 -7.952 1.00 84.81 93 LEU A O 1
ATOM 732 N N . ASP A 1 94 ? 8.664 5.789 -6.716 1.00 84.44 94 ASP A N 1
ATOM 733 C CA . ASP A 1 94 ? 9.902 5.317 -6.095 1.00 84.44 94 ASP A CA 1
ATOM 734 C C . ASP A 1 94 ? 10.886 4.793 -7.150 1.00 84.44 94 ASP A C 1
ATOM 736 O O . ASP A 1 94 ? 11.975 5.342 -7.322 1.00 84.44 94 ASP A O 1
ATOM 740 N N . TRP A 1 95 ? 10.452 3.831 -7.967 1.00 79.25 95 TRP A N 1
ATOM 741 C CA . TRP A 1 95 ? 11.268 3.244 -9.027 1.00 79.25 95 TRP A CA 1
ATOM 742 C C . TRP A 1 95 ? 11.687 4.264 -10.088 1.00 79.25 95 TRP A C 1
ATOM 744 O O . TRP A 1 95 ? 12.837 4.271 -10.531 1.00 79.25 95 TRP A O 1
ATOM 754 N N . PHE A 1 96 ? 10.775 5.142 -10.521 1.00 73.19 96 PHE A N 1
ATOM 755 C CA . PHE A 1 96 ? 11.097 6.118 -11.560 1.00 73.19 96 PHE A CA 1
ATOM 756 C C . PHE A 1 96 ? 12.003 7.237 -11.039 1.00 73.19 96 PHE A C 1
ATOM 758 O O . PHE A 1 96 ? 12.945 7.617 -11.733 1.00 73.19 96 PHE A O 1
ATOM 765 N N . LEU A 1 97 ? 11.750 7.767 -9.836 1.00 69.06 97 LEU A N 1
ATOM 766 C CA . LEU A 1 97 ? 12.521 8.883 -9.279 1.00 69.06 97 LEU A CA 1
ATOM 767 C C . LEU A 1 97 ? 13.871 8.440 -8.714 1.00 69.06 97 LEU A C 1
ATOM 769 O O . LEU A 1 97 ? 14.834 9.193 -8.846 1.00 69.06 97 LEU A O 1
ATOM 773 N N . ALA A 1 98 ? 13.990 7.231 -8.151 1.00 69.81 98 ALA A N 1
ATOM 774 C CA . ALA A 1 98 ? 15.267 6.699 -7.658 1.00 69.81 98 ALA A CA 1
ATOM 775 C C . ALA A 1 98 ? 16.357 6.639 -8.749 1.00 69.81 98 ALA A C 1
ATOM 777 O O . ALA A 1 98 ? 17.549 6.611 -8.443 1.00 69.81 98 ALA A O 1
ATOM 778 N N . ARG A 1 99 ? 15.966 6.681 -10.031 1.00 71.88 99 ARG A N 1
ATOM 779 C CA . ARG A 1 99 ? 16.868 6.693 -11.196 1.00 71.88 99 ARG A CA 1
ATOM 780 C C . ARG A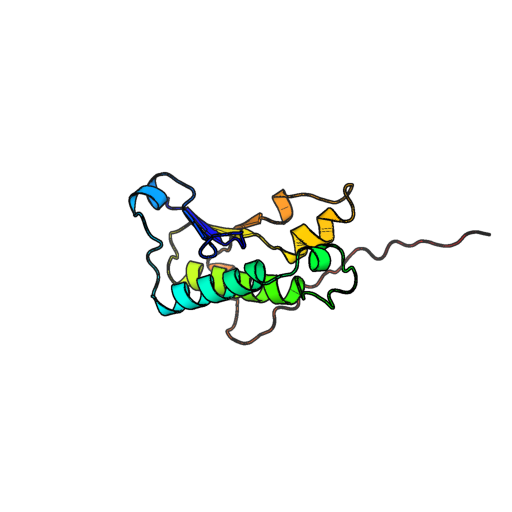 1 99 ? 17.598 8.007 -11.428 1.00 71.88 99 ARG A C 1
ATOM 782 O O . ARG A 1 99 ? 18.666 7.991 -12.036 1.00 71.88 99 ARG A O 1
ATOM 789 N N . ASP A 1 100 ? 17.058 9.128 -10.959 1.00 74.00 100 ASP A N 1
ATOM 790 C CA . ASP A 1 100 ? 17.818 10.371 -10.849 1.00 74.00 100 ASP A CA 1
ATOM 791 C C . ASP A 1 100 ? 17.945 10.725 -9.366 1.00 74.00 100 ASP A C 1
ATOM 793 O O . ASP A 1 100 ? 17.062 11.389 -8.810 1.00 74.00 100 ASP A O 1
ATOM 797 N N . PRO A 1 101 ? 19.067 10.337 -8.725 1.00 75.12 101 PRO A N 1
ATOM 798 C CA . PRO A 1 101 ? 19.311 10.594 -7.310 1.00 75.12 101 PRO A CA 1
ATOM 799 C C . PRO A 1 101 ? 19.200 12.069 -6.911 1.00 75.12 101 PRO A C 1
ATOM 801 O O . PRO A 1 101 ? 19.039 12.367 -5.732 1.00 75.12 101 PRO A O 1
ATOM 804 N N . ARG A 1 102 ? 19.296 13.011 -7.862 1.00 78.31 102 ARG A N 1
ATOM 805 C CA . ARG A 1 102 ? 19.130 14.448 -7.591 1.00 78.31 102 ARG A CA 1
ATOM 806 C C . ARG A 1 102 ? 17.668 14.865 -7.458 1.00 78.31 102 ARG A C 1
ATOM 808 O O . ARG A 1 102 ? 17.398 15.939 -6.929 1.00 78.31 102 ARG A O 1
ATOM 815 N N . THR A 1 103 ? 16.750 14.053 -7.971 1.00 75.94 103 THR A N 1
ATOM 816 C CA . THR A 1 103 ? 15.301 14.302 -7.973 1.00 75.94 103 THR A CA 1
ATOM 817 C C . THR A 1 103 ? 14.522 13.306 -7.121 1.00 75.94 103 THR A C 1
ATOM 819 O O . THR A 1 103 ? 13.334 13.525 -6.876 1.00 75.94 103 THR A O 1
ATOM 822 N N . TYR A 1 104 ? 15.183 12.239 -6.662 1.00 78.50 104 TYR A N 1
ATOM 823 C CA . TYR A 1 104 ? 14.611 11.275 -5.739 1.00 78.50 104 TYR A CA 1
ATOM 824 C C . TYR A 1 104 ? 14.218 11.948 -4.424 1.00 78.50 104 TYR A C 1
ATOM 826 O O . TYR A 1 104 ? 15.039 12.561 -3.741 1.00 78.50 104 TYR A O 1
ATOM 834 N N . ASP A 1 105 ? 12.944 11.807 -4.078 1.00 79.00 105 ASP A N 1
ATOM 835 C CA . ASP A 1 105 ? 12.386 12.271 -2.820 1.00 79.00 105 ASP A CA 1
ATOM 836 C C . ASP A 1 105 ? 11.411 11.204 -2.298 1.00 79.00 105 ASP A C 1
ATOM 838 O O . ASP A 1 105 ? 10.280 11.116 -2.793 1.00 79.00 105 ASP A O 1
ATOM 842 N N . PRO A 1 106 ? 11.813 10.396 -1.299 1.00 76.44 106 PRO A N 1
ATOM 843 C CA . PRO A 1 106 ? 10.965 9.336 -0.755 1.00 76.44 106 PRO A CA 1
ATOM 844 C C . PRO A 1 106 ? 9.679 9.884 -0.127 1.00 76.44 106 PRO A C 1
ATOM 846 O O . PRO A 1 106 ? 8.685 9.169 -0.016 1.00 76.44 106 PRO A O 1
ATOM 849 N N . THR A 1 107 ? 9.649 11.166 0.254 1.00 83.81 107 THR A N 1
ATOM 850 C CA . THR A 1 107 ? 8.441 11.788 0.812 1.00 83.81 107 THR A CA 1
ATOM 851 C C . THR A 1 107 ? 7.344 11.973 -0.233 1.00 83.81 107 THR A C 1
ATOM 853 O O . THR A 1 107 ? 6.179 12.123 0.128 1.00 83.81 107 THR A O 1
ATOM 856 N N . ARG A 1 108 ? 7.692 11.931 -1.527 1.00 82.69 108 ARG A N 1
ATOM 857 C CA . ARG A 1 108 ? 6.732 11.981 -2.635 1.00 82.69 108 ARG A CA 1
ATOM 858 C C . ARG A 1 108 ? 6.189 10.608 -3.010 1.00 82.69 108 ARG A C 1
ATOM 860 O O . ARG A 1 108 ? 5.085 10.549 -3.543 1.00 82.69 108 ARG A O 1
ATOM 867 N N . ALA A 1 109 ? 6.947 9.542 -2.749 1.00 88.19 109 ALA A N 1
ATOM 868 C CA . ALA A 1 109 ? 6.518 8.172 -3.012 1.00 88.19 109 ALA A CA 1
ATOM 869 C C . ALA A 1 109 ? 5.452 7.708 -2.009 1.00 88.19 109 ALA A C 1
ATOM 871 O O . ALA A 1 109 ? 4.597 6.908 -2.361 1.00 88.19 109 ALA A O 1
ATOM 872 N N . GLU A 1 110 ? 5.439 8.245 -0.784 1.00 93.31 110 GLU A N 1
ATOM 873 C CA . GLU A 1 110 ? 4.429 7.899 0.219 1.00 93.31 110 GLU A CA 1
ATOM 874 C C . GLU A 1 110 ? 3.446 9.041 0.492 1.00 93.31 110 GLU A C 1
ATOM 876 O O . GLU A 1 110 ? 3.817 10.081 1.038 1.00 93.31 110 GLU A O 1
ATOM 881 N N . TYR A 1 111 ? 2.156 8.818 0.243 1.00 93.75 111 TYR A N 1
ATOM 882 C CA . TYR A 1 111 ? 1.113 9.816 0.499 1.00 93.75 111 TYR A CA 1
ATOM 883 C C . TYR A 1 111 ? -0.136 9.228 1.158 1.00 93.75 111 TYR A C 1
ATOM 885 O O . TYR A 1 111 ? -0.404 8.029 1.098 1.00 93.75 111 TYR A O 1
ATOM 893 N N . GLU A 1 112 ? -0.906 10.078 1.844 1.00 96.12 112 GLU A N 1
ATOM 894 C CA . GLU A 1 112 ? -2.195 9.681 2.416 1.00 96.12 112 GLU A CA 1
ATOM 895 C C . GLU A 1 112 ? -3.278 9.642 1.331 1.00 96.12 112 GLU A C 1
ATOM 897 O O . GLU A 1 112 ? -3.461 10.601 0.581 1.00 96.12 112 GLU A O 1
ATOM 902 N N . VAL A 1 113 ? -4.051 8.557 1.296 1.00 95.69 113 VAL A N 1
ATOM 903 C CA . VAL A 1 113 ? -5.263 8.458 0.483 1.00 95.69 113 VAL A CA 1
ATOM 904 C C . VAL A 1 113 ? -6.429 9.056 1.263 1.00 95.69 113 VAL A C 1
ATOM 906 O O . VAL A 1 113 ? -6.887 8.505 2.272 1.00 95.69 113 VAL A O 1
ATOM 909 N N . THR A 1 114 ? -6.946 10.189 0.792 1.00 95.31 114 THR A N 1
ATOM 910 C CA . THR A 1 114 ? -8.080 10.839 1.452 1.00 95.31 114 THR A CA 1
ATOM 911 C C . THR A 1 114 ? -9.397 10.149 1.097 1.00 95.31 114 THR A C 1
ATOM 913 O O . THR A 1 114 ? -9.551 9.539 0.037 1.00 95.31 114 THR A O 1
ATOM 916 N N . LEU A 1 115 ? -10.405 10.277 1.970 1.00 92.94 115 LEU A N 1
ATOM 917 C CA . LEU A 1 115 ? -11.742 9.750 1.672 1.00 92.94 115 LEU A CA 1
ATOM 918 C C . LEU A 1 115 ? -12.354 10.440 0.442 1.00 92.94 115 LEU A C 1
ATOM 920 O O . LEU A 1 115 ? -13.070 9.805 -0.326 1.00 92.94 115 LEU A O 1
ATOM 924 N N . LYS A 1 116 ? -12.045 11.725 0.230 1.00 92.75 116 LYS A N 1
ATOM 925 C CA . LYS A 1 116 ? -12.481 12.473 -0.953 1.00 92.75 116 LYS A CA 1
ATOM 926 C C . LYS A 1 116 ? -11.937 11.834 -2.231 1.00 92.75 116 LYS A C 1
ATOM 928 O O . LYS A 1 116 ? -12.711 11.598 -3.154 1.00 92.75 116 LYS A O 1
ATOM 933 N N . ASP A 1 117 ? -10.646 11.522 -2.264 1.00 89.12 117 ASP A N 1
ATOM 934 C CA . ASP A 1 117 ? -10.006 10.917 -3.437 1.00 89.12 117 ASP A CA 1
ATOM 935 C C . ASP A 1 117 ? -10.532 9.500 -3.677 1.00 89.12 117 ASP A C 1
ATOM 937 O O . ASP A 1 117 ? -10.870 9.137 -4.803 1.00 89.12 117 ASP A O 1
ATOM 941 N N . ALA A 1 118 ? -10.709 8.733 -2.600 1.00 91.69 118 ALA A N 1
ATOM 942 C CA . ALA A 1 118 ? -11.244 7.379 -2.654 1.00 91.69 118 ALA A CA 1
ATOM 943 C C . ALA A 1 118 ? -12.700 7.307 -3.151 1.00 91.69 118 ALA A C 1
ATOM 945 O O . ALA A 1 118 ? -13.090 6.317 -3.769 1.00 91.69 118 ALA A O 1
ATOM 946 N N . LEU A 1 119 ? -13.507 8.340 -2.889 1.00 89.12 119 LEU A N 1
ATOM 947 C CA . LEU A 1 119 ? -14.874 8.464 -3.405 1.00 89.12 119 LEU A CA 1
ATOM 948 C C . LEU A 1 119 ? -14.920 9.040 -4.830 1.00 89.12 119 LEU A C 1
ATOM 950 O O . LEU A 1 119 ? -15.855 8.749 -5.573 1.00 89.12 119 LEU A O 1
ATOM 954 N N . ALA A 1 120 ? -13.934 9.853 -5.216 1.00 86.81 120 ALA A N 1
ATOM 955 C CA . ALA A 1 120 ? -13.817 10.398 -6.569 1.00 86.81 120 ALA A CA 1
ATOM 956 C C . ALA A 1 120 ? -13.326 9.352 -7.586 1.00 86.81 120 ALA A C 1
ATOM 958 O O . ALA A 1 120 ? -13.649 9.444 -8.774 1.00 86.81 120 ALA A O 1
ATOM 959 N N . ALA A 1 121 ? -12.572 8.351 -7.130 1.00 76.44 121 ALA A N 1
ATOM 960 C CA . ALA A 1 121 ? -12.137 7.227 -7.941 1.00 76.44 121 ALA A CA 1
ATOM 961 C C . ALA A 1 121 ? -13.338 6.373 -8.385 1.00 76.44 121 ALA A C 1
ATOM 963 O O . ALA A 1 121 ? -13.956 5.654 -7.598 1.00 76.44 121 ALA A O 1
ATOM 964 N N . ARG A 1 122 ? -13.696 6.452 -9.673 1.00 57.34 122 ARG A N 1
ATOM 965 C CA . ARG A 1 122 ? -14.723 5.579 -10.256 1.00 57.34 122 ARG A CA 1
ATOM 966 C C . ARG A 1 122 ? -14.157 4.166 -10.433 1.00 57.34 122 ARG A C 1
ATOM 968 O O . ARG A 1 122 ? -13.087 4.040 -11.032 1.00 57.34 122 ARG A O 1
ATOM 975 N N . PRO A 1 123 ? -14.876 3.102 -10.033 1.00 47.25 123 PRO A N 1
ATOM 976 C CA . PRO A 1 123 ? -14.488 1.748 -10.408 1.00 47.25 123 PRO A CA 1
ATOM 977 C C . PRO A 1 123 ? -14.510 1.627 -11.942 1.00 47.25 123 PRO A C 1
ATOM 979 O O . PRO A 1 123 ? -15.559 1.784 -12.565 1.00 47.25 123 PRO A O 1
ATOM 982 N N . GLY A 1 124 ? -13.336 1.418 -12.550 1.00 45.91 124 GLY A N 1
ATOM 983 C CA . GLY A 1 124 ? -13.169 1.190 -13.993 1.00 45.91 124 GLY A CA 1
ATOM 984 C C . GLY A 1 124 ? -12.554 2.332 -14.815 1.00 45.91 124 GLY A C 1
ATOM 985 O O . GLY A 1 124 ? -12.335 2.149 -16.010 1.00 45.91 124 GLY A O 1
ATOM 986 N N . ALA A 1 125 ? -12.236 3.490 -14.228 1.00 40.94 125 ALA A N 1
ATOM 987 C CA . ALA A 1 125 ? -11.500 4.535 -14.943 1.00 40.94 125 ALA A CA 1
ATOM 988 C C . ALA A 1 125 ? -10.001 4.404 -14.652 1.00 40.94 125 ALA A C 1
ATOM 990 O O . ALA A 1 125 ? -9.559 4.734 -13.555 1.00 40.94 125 ALA A O 1
ATOM 991 N N . ALA A 1 126 ? -9.222 3.935 -15.632 1.00 40.66 126 ALA A N 1
ATOM 992 C CA . ALA A 1 126 ? -7.765 4.009 -15.584 1.00 40.66 126 ALA A CA 1
ATOM 993 C C . ALA A 1 126 ? -7.358 5.457 -15.276 1.00 40.66 126 ALA A C 1
ATOM 995 O O . ALA A 1 126 ? -7.569 6.363 -16.089 1.00 40.66 126 ALA A O 1
ATOM 996 N N . GLN A 1 127 ? -6.835 5.682 -14.074 1.00 46.34 127 GLN A N 1
ATOM 997 C CA . GLN A 1 127 ? -6.387 6.991 -13.639 1.00 46.34 127 GLN A CA 1
ATOM 998 C C . GLN A 1 127 ? -5.100 7.284 -14.414 1.00 46.34 127 GLN A C 1
ATOM 1000 O O . GLN A 1 127 ? -4.019 6.814 -14.077 1.00 46.34 127 GLN A O 1
ATOM 1005 N N . ARG A 1 128 ? -5.226 8.010 -15.532 1.00 38.97 128 ARG A N 1
ATOM 1006 C CA . ARG A 1 128 ? -4.081 8.634 -16.196 1.00 38.97 128 ARG A CA 1
ATOM 1007 C C . ARG A 1 128 ? -3.511 9.645 -15.206 1.00 38.97 128 ARG A C 1
ATOM 1009 O O . ARG A 1 128 ? -4.026 10.756 -15.104 1.00 38.97 128 ARG A O 1
ATOM 1016 N N . LEU A 1 129 ? -2.471 9.251 -14.476 1.00 41.72 129 LEU A N 1
ATOM 1017 C CA . LEU A 1 129 ? -1.595 10.193 -13.797 1.00 41.72 129 LEU A CA 1
ATOM 1018 C C . LEU A 1 129 ? -1.008 11.098 -14.880 1.00 41.72 129 LEU A C 1
ATOM 1020 O O . LEU A 1 129 ? -0.199 10.687 -15.712 1.00 41.72 129 LEU A O 1
ATOM 1024 N N . SER A 1 130 ? -1.506 12.329 -14.932 1.00 35.72 130 SER A N 1
ATOM 1025 C CA . SER A 1 130 ? -0.964 13.381 -15.772 1.00 35.72 130 SER A CA 1
ATOM 1026 C C . SER A 1 130 ? 0.401 13.772 -15.220 1.00 35.72 130 SER A C 1
ATOM 1028 O O . SER A 1 130 ? 0.506 14.682 -14.401 1.00 35.72 130 SER A O 1
ATOM 1030 N N . ILE A 1 131 ? 1.455 13.100 -15.680 1.00 40.34 131 ILE A N 1
ATOM 1031 C CA . ILE A 1 131 ? 2.815 13.634 -15.601 1.00 40.34 131 ILE A CA 1
ATOM 1032 C C . ILE A 1 131 ? 2.923 14.716 -16.686 1.00 40.34 131 ILE A C 1
ATOM 1034 O O . ILE A 1 131 ? 3.431 14.510 -17.782 1.00 40.34 131 ILE A O 1
ATOM 1038 N N . ALA A 1 132 ? 2.355 15.882 -16.395 1.00 42.94 132 ALA A N 1
ATOM 1039 C CA . ALA A 1 132 ? 2.826 17.157 -16.915 1.00 42.94 132 ALA A CA 1
ATOM 1040 C C . ALA A 1 132 ? 3.479 17.809 -15.688 1.00 42.94 132 ALA A C 1
ATOM 1042 O O . ALA A 1 132 ? 2.827 17.950 -14.663 1.00 42.94 132 ALA A O 1
ATOM 1043 N N . TYR A 1 133 ? 4.765 18.117 -15.619 1.00 41.53 133 TYR A N 1
ATOM 1044 C CA . TYR A 1 133 ? 5.649 18.771 -16.566 1.00 41.53 133 TYR A CA 1
ATOM 1045 C C . TYR A 1 133 ? 7.086 18.388 -16.194 1.00 41.53 133 TYR A C 1
ATOM 1047 O O . TYR A 1 133 ? 7.418 18.496 -15.022 1.00 41.53 133 TYR A O 1
ATOM 1055 N N . TYR A 1 134 ? 7.929 18.013 -17.159 1.00 39.81 134 TYR A N 1
ATOM 1056 C CA . TYR A 1 134 ? 9.345 18.422 -17.227 1.00 39.81 134 TYR A CA 1
ATOM 1057 C C . TYR A 1 134 ? 9.943 17.937 -18.560 1.00 39.81 134 TYR A C 1
ATOM 1059 O O . TYR A 1 134 ? 10.733 17.002 -18.621 1.00 39.81 134 TYR A O 1
ATOM 1067 N N . VAL A 1 135 ? 9.552 18.570 -19.672 1.00 37.97 135 VAL A N 1
ATOM 1068 C CA . VAL A 1 135 ? 10.377 18.511 -20.888 1.00 37.97 135 VAL A CA 1
ATOM 1069 C C . VAL A 1 135 ? 11.389 19.640 -20.756 1.00 37.97 135 VAL A C 1
ATOM 1071 O O . VAL A 1 135 ? 11.084 20.805 -21.010 1.00 37.97 135 VAL A O 1
ATOM 1074 N N . GLY A 1 136 ? 12.578 19.285 -20.271 1.00 34.72 136 GLY A N 1
ATOM 1075 C CA . GLY A 1 136 ? 13.737 20.162 -20.261 1.00 34.72 136 GLY A CA 1
ATOM 1076 C C . GLY A 1 136 ? 14.059 20.608 -21.684 1.00 34.72 136 GLY A C 1
ATOM 1077 O O . GLY A 1 136 ? 14.275 19.797 -22.582 1.00 34.72 136 GLY A O 1
ATOM 1078 N N . SER A 1 137 ? 14.080 21.920 -21.887 1.00 40.19 137 SER A N 1
ATOM 1079 C CA . SER A 1 137 ? 14.576 22.539 -23.107 1.00 40.19 137 SER A CA 1
ATOM 1080 C C . SER A 1 137 ? 16.098 22.386 -23.171 1.00 40.19 137 SER A C 1
ATOM 1082 O O . SER A 1 137 ? 16.832 23.280 -22.759 1.00 40.19 137 SER A O 1
ATOM 1084 N N . SER A 1 138 ? 16.583 21.273 -23.720 1.00 42.31 138 SER A N 1
ATOM 1085 C CA . SER A 1 138 ? 17.970 21.140 -24.175 1.00 42.31 138 SER A CA 1
ATOM 1086 C C . SER A 1 138 ? 18.066 21.544 -25.651 1.00 42.31 138 SER A C 1
ATOM 1088 O O . SER A 1 138 ? 17.956 20.717 -26.554 1.00 42.31 138 SER A O 1
ATOM 1090 N N . ARG A 1 139 ? 18.287 22.839 -25.912 1.00 43.53 139 ARG A N 1
ATOM 1091 C CA . ARG A 1 139 ? 18.898 23.299 -27.174 1.00 43.53 139 ARG A CA 1
ATOM 1092 C C . ARG A 1 139 ? 20.414 23.230 -26.971 1.00 43.53 139 ARG A C 1
ATOM 1094 O O . ARG A 1 139 ? 20.938 23.899 -26.095 1.00 43.53 139 ARG A O 1
ATOM 1101 N N . HIS A 1 140 ? 21.025 22.170 -27.488 1.00 37.03 140 HIS A N 1
ATOM 1102 C CA . HIS A 1 140 ? 21.797 22.141 -28.738 1.00 37.03 140 HIS A CA 1
ATOM 1103 C C . HIS A 1 140 ? 23.191 22.765 -28.615 1.00 37.03 140 HIS A C 1
ATOM 1105 O O . HIS A 1 140 ? 23.353 23.979 -28.563 1.00 37.03 140 HIS A O 1
ATOM 1111 N N . TYR A 1 141 ? 24.171 21.861 -28.622 1.00 36.72 141 TYR A N 1
ATOM 1112 C CA . TYR A 1 141 ? 25.533 22.076 -29.093 1.00 36.72 141 TYR A CA 1
ATOM 1113 C C . TYR A 1 141 ? 25.510 22.582 -30.541 1.00 36.72 141 TYR A C 1
ATOM 1115 O O . TYR A 1 141 ? 24.889 21.945 -31.397 1.00 36.72 141 TYR A O 1
ATOM 1123 N N . SER A 1 142 ? 26.215 23.678 -30.808 1.00 50.69 142 SER A N 1
ATOM 1124 C CA . SER A 1 142 ? 27.154 23.878 -31.927 1.00 50.69 142 SER A CA 1
ATOM 1125 C C . SER A 1 142 ? 27.893 25.189 -31.695 1.00 50.69 142 SER A C 1
ATOM 1127 O O . SER A 1 142 ? 27.198 26.198 -31.443 1.00 50.69 142 SER A O 1
#